Protein 7VP8 (pdb70)

Secondary structure (DSSP, 8-state):
--PPPHHHHHHHHHHHHHHHHHHHHHHHHHHHHHHTT--HHHHHHHHHHHHHIIIIIHHHHHHHHHHHT---------------SSHHHHHHHHHHHHHHHHHHHHHHHHHHHHTT-HHHHHHHHHHHHHHHHHHHHHHHHHHHHHH-SSHHHHHHHHHHHHHHHHT-

Foldseek 3Di:
DLQDDPVLLVLLQVLLQVLCQVLVLLLVLLVCCCVVVVQNLVSVLSNVSSCCSNPVRNVLSVVLCVVSVGDHDHDDDYDHDDDDPHVLSSLVVVLVVLVVQLVSLVVSLVVCVVRVPVVVNVSSVVSNVVSVVSSVLSVVLSVQVVVDDDSVSSSVVSVVVVVVVVVD

Radius of gyration: 17.37 Å; Cα contacts (8 Å, |Δi|>4): 159; chains: 1; bounding box: 36×40×45 Å

Nearest PDB structures (foldseek):
  7vp8-assembly1_A  TM=1.006E+00  e=3.165E-22  Ureaplasma urealyticum
  8w7u-assembly1_A  TM=9.894E-01  e=4.849E-12  Ureaplasma diversum
  8w7t-assembly1_A-23  TM=9.903E-01  e=5.896E-12  Ureaplasma diversum
  8w74-assembly1_A  TM=9.480E-01  e=2.698E-12  Ureaplasma diversum
  8w7v-assembly1_A  TM=9.468E-01  e=3.124E-12  Ureaplasma diversum

B-factor: mean 21.49, std 11.22, range [7.86, 85.7]

Solvent-accessible surface area: 9483 Å² total; per-residue (Å²): 146,117,137,21,35,113,92,0,21,74,22,0,24,65,7,23,19,35,4,24,58,16,0,39,20,0,40,77,11,1,103,21,0,69,104,100,29,87,1,60,61,0,8,116,3,0,60,70,8,1,91,61,2,60,22,73,10,45,72,48,0,16,77,24,2,161,148,24,155,19,72,48,132,83,181,77,96,57,129,45,71,51,165,5,110,61,11,80,60,0,1,86,56,2,14,82,19,1,92,125,9,87,124,93,4,58,73,5,16,130,15,0,94,110,72,41,11,133,90,0,74,78,35,0,130,102,5,65,66,24,5,84,102,9,26,64,10,0,108,38,0,16,52,43,26,108,137,28,139,76,61,146,91,5,15,129,26,0,97,84,40,27,85,108,61,129,115,186

Sequence (168 aa):
SMVKSQKVIDVLNAHYNLNLELGSVYAQYAHIADDQFSMPFLAKFINDLSNDDKLGVHKDLISEEYARKIEIPLHTKFSVDVSFKPTDPKELVKHILETEQKVRKHVANMAKVCLEEGDFETFSFVKWFVDDGIKDFDDVRTIHDFFENGNNNLQVEYAIRKYLKQMKLE

Structure (mmCIF, N/CA/C/O backbone):
data_7VP8
#
_entry.id   7VP8
#
_cell.length_a   178.441
_cell.length_b   178.441
_cell.length_c   178.441
_cell.angle_alpha   90.000
_cell.angle_beta   90.000
_cell.angle_gamma   90.000
#
_symmetry.space_group_name_H-M   'F 4 3 2'
#
loop_
_entity.id
_entity.type
_entity.pdbx_description
1 polymer 'Ferritin-like diiron domain-containing protein'
2 non-polymer 'FE (III) ION'
3 non-polymer 'CHLORIDE ION'
4 water water
#
loop_
_atom_site.group_PDB
_atom_site.id
_atom_site.type_symbol
_atom_site.label_atom_id
_atom_site.label_alt_id
_atom_site.label_comp_id
_atom_site.label_asym_id
_atom_site.label_entity_id
_atom_site.label_seq_id
_atom_site.pdbx_PDB_ins_code
_atom_site.Cartn_x
_atom_site.Cartn_y
_atom_site.Cartn_z
_atom_site.occupancy
_atom_site.B_iso_or_equiv
_atom_site.auth_seq_id
_atom_site.auth_comp_id
_atom_site.auth_asym_id
_atom_site.auth_atom_id
_atom_site.pdbx_PDB_model_num
ATOM 1 N N . SER A 1 2 ? 67.573 62.094 38.626 1.00 51.50 0 SER A N 1
ATOM 2 C CA . SER A 1 2 ? 67.149 60.862 39.309 1.00 50.53 0 SER A CA 1
ATOM 3 C C . SER A 1 2 ? 66.528 61.232 40.650 1.00 53.94 0 SER A C 1
ATOM 4 O O . SER A 1 2 ? 65.627 60.577 41.175 1.00 53.30 0 SER A O 1
ATOM 7 N N . MET A 1 3 ? 67.022 62.334 41.195 1.00 46.29 1 MET A N 1
ATOM 8 C CA . MET A 1 3 ? 66.377 62.987 42.325 1.00 37.74 1 MET A CA 1
ATOM 9 C C . MET A 1 3 ? 65.479 64.141 41.873 1.00 33.40 1 MET A C 1
ATOM 10 O O . MET A 1 3 ? 65.338 65.154 42.582 1.00 31.60 1 MET A O 1
ATOM 15 N N . VAL A 1 4 ? 64.894 64.014 40.682 1.00 28.78 2 VAL A N 1
ATOM 16 C CA . VAL A 1 4 ? 63.966 65.008 40.151 1.00 31.71 2 VAL A CA 1
ATOM 17 C C . VAL A 1 4 ? 62.627 64.834 40.857 1.00 22.90 2 VAL A C 1
ATOM 18 O O . VAL A 1 4 ? 62.018 63.759 40.818 1.00 22.93 2 VAL A O 1
ATOM 22 N N . LYS A 1 5 ? 62.175 65.890 41.513 1.00 23.89 3 LYS A N 1
ATOM 23 C CA . LYS A 1 5 ? 61.014 65.821 42.380 1.00 20.14 3 LYS A CA 1
ATOM 24 C C . LYS A 1 5 ? 59.723 65.807 41.566 1.00 21.37 3 LYS A C 1
ATOM 25 O O . LYS A 1 5 ? 59.640 66.382 40.480 1.00 18.75 3 LYS A O 1
ATOM 31 N N . SER A 1 6 ? 58.707 65.141 42.106 1.00 17.40 4 SER A N 1
ATOM 32 C CA . SER A 1 6 ? 57.435 65.030 41.405 1.00 23.96 4 SER A CA 1
ATOM 33 C C . SER A 1 6 ? 56.671 66.352 41.438 1.00 21.33 4 SER A C 1
ATOM 34 O O . SER A 1 6 ? 56.819 67.156 42.364 1.00 15.54 4 SER A O 1
ATOM 37 N N . GLN A 1 7 ? 55.821 66.560 40.423 1.00 16.93 5 GLN A N 1
ATOM 38 C CA . GLN A 1 7 ? 54.995 67.766 40.396 1.00 16.94 5 GLN A CA 1
ATOM 39 C C . GLN A 1 7 ? 54.070 67.843 41.604 1.00 16.90 5 GLN A C 1
ATOM 40 O O . GLN A 1 7 ? 53.785 68.942 42.096 1.00 14.14 5 GLN A O 1
ATOM 46 N N . LYS A 1 8 ? 53.590 66.700 42.105 1.00 15.96 6 LYS A N 1
ATOM 47 C CA . LYS A 1 8 ? 52.722 66.749 43.279 1.00 19.74 6 LYS A CA 1
ATOM 48 C C . LYS A 1 8 ? 53.449 67.320 44.487 1.00 17.58 6 LYS A C 1
ATOM 49 O O . LYS A 1 8 ? 52.870 68.108 45.248 1.00 16.33 6 LYS A O 1
ATOM 55 N N . VAL A 1 9 ? 54.713 66.939 44.683 1.00 12.32 7 VAL A N 1
ATOM 56 C CA . VAL A 1 9 ? 55.494 67.497 45.783 1.00 12.55 7 VAL A CA 1
ATOM 57 C C . VAL A 1 9 ? 55.798 68.973 45.544 1.00 12.32 7 VAL A C 1
ATOM 58 O O . VAL A 1 9 ? 55.703 69.793 46.464 1.00 12.70 7 VAL A O 1
ATOM 62 N N . ILE A 1 10 ? 56.205 69.328 44.318 1.00 10.97 8 ILE A N 1
ATOM 63 C CA . ILE A 1 10 ? 56.447 70.731 43.975 1.00 13.61 8 ILE A CA 1
ATOM 64 C C . ILE A 1 10 ? 55.223 71.580 44.300 1.00 13.91 8 ILE A C 1
ATOM 65 O O . ILE A 1 10 ? 55.338 72.688 44.845 1.00 12.48 8 ILE A O 1
ATOM 70 N N . ASP A 1 11 ? 54.030 71.062 43.995 1.00 13.50 9 ASP A N 1
ATOM 71 C CA . ASP A 1 11 ? 52.803 71.825 44.216 1.00 14.69 9 ASP A CA 1
ATOM 72 C C . ASP A 1 11 ? 52.524 72.031 45.705 1.00 13.19 9 ASP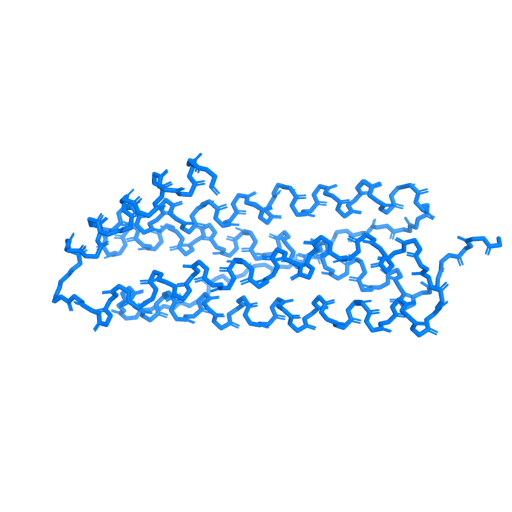 A C 1
ATOM 73 O O . ASP A 1 11 ? 52.145 73.135 46.119 1.00 14.20 9 ASP A O 1
ATOM 78 N N . VAL A 1 12 ? 52.681 70.987 46.532 1.00 12.82 10 VAL A N 1
ATOM 79 C CA . VAL A 1 12 ? 52.336 71.178 47.944 1.00 13.94 10 VAL A CA 1
ATOM 80 C C . VAL A 1 12 ? 53.334 72.105 48.619 1.00 14.02 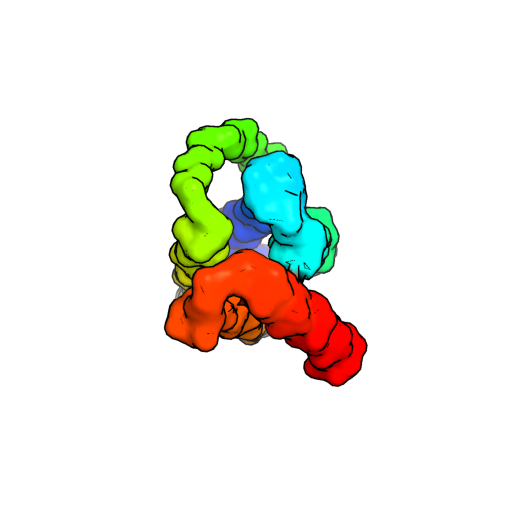10 VAL A C 1
ATOM 81 O O . VAL A 1 12 ? 52.964 72.855 49.530 1.00 12.69 10 VAL A O 1
ATOM 85 N N . LEU A 1 13 ? 54.602 72.087 48.190 1.00 13.46 11 LEU A N 1
ATOM 86 C CA . LEU A 1 13 ? 55.579 73.006 48.777 1.00 11.15 11 LEU A CA 1
ATOM 87 C C . LEU A 1 13 ? 55.292 74.439 48.354 1.00 11.13 11 LEU A C 1
ATOM 88 O O . LEU A 1 13 ? 55.348 75.362 49.175 1.00 11.08 11 LEU A O 1
ATOM 93 N N . ASN A 1 14 ? 54.967 74.638 47.078 1.00 10.05 12 ASN A N 1
ATOM 94 C CA . ASN A 1 14 ? 54.611 75.967 46.600 1.00 10.13 12 ASN A CA 1
ATOM 95 C C . ASN A 1 14 ? 53.380 76.496 47.321 1.00 10.65 12 ASN A C 1
ATOM 96 O O . ASN A 1 14 ? 53.341 77.659 47.739 1.00 10.23 12 ASN A O 1
ATOM 101 N N . ALA A 1 15 ? 52.352 75.653 47.452 1.00 11.42 13 ALA A N 1
ATOM 102 C CA . ALA A 1 15 ? 51.149 76.055 48.171 1.00 16.90 13 ALA A CA 1
ATOM 103 C C . ALA A 1 15 ? 51.472 76.428 49.611 1.00 13.56 13 ALA A C 1
ATOM 104 O O . ALA A 1 15 ? 50.970 77.434 50.130 1.00 13.60 13 ALA A O 1
ATOM 106 N N . HIS A 1 16 ? 52.330 75.647 50.271 1.00 13.47 14 HIS A N 1
ATOM 107 C CA . HIS A 1 16 ? 52.563 75.942 51.676 1.00 13.42 14 HIS A CA 1
ATOM 108 C C . HIS A 1 16 ? 53.450 77.166 51.875 1.00 13.58 14 HIS A C 1
ATOM 109 O O . HIS A 1 16 ? 53.295 77.874 52.879 1.00 12.23 14 HIS A O 1
ATOM 116 N N . TYR A 1 17 ? 54.375 77.430 50.949 1.00 11.28 15 TYR A N 1
ATOM 117 C CA . TYR A 1 17 ? 55.125 78.686 50.984 1.00 14.40 15 TYR A CA 1
ATOM 118 C C . TYR A 1 17 ? 54.180 79.876 50.912 1.00 12.93 15 TYR A C 1
ATOM 119 O O . TYR A 1 17 ? 54.241 80.797 51.736 1.00 10.70 15 TYR A O 1
ATOM 128 N N . ASN A 1 18 ? 53.292 79.866 49.921 1.00 11.43 16 ASN A N 1
ATOM 129 C CA . ASN A 1 18 ? 52.356 80.964 49.748 1.00 10.33 16 ASN A CA 1
ATOM 130 C C . ASN A 1 18 ? 51.371 81.053 50.909 1.00 14.74 16 ASN A C 1
ATOM 131 O O . ASN A 1 18 ? 50.990 82.160 51.306 1.00 12.77 16 ASN A O 1
ATOM 136 N N . LEU A 1 19 ? 50.977 79.914 51.489 1.00 11.89 17 LEU A N 1
ATOM 137 C CA . LEU A 1 19 ? 50.041 79.958 52.610 1.00 12.52 17 LEU A CA 1
ATOM 138 C C . LEU A 1 19 ? 50.648 80.698 53.794 1.00 12.77 17 LEU A C 1
ATOM 139 O O . LEU A 1 19 ? 49.954 81.437 54.502 1.00 13.78 17 LEU A O 1
ATOM 144 N N . ASN A 1 20 ? 51.946 80.515 54.027 1.00 12.17 18 ASN A N 1
ATOM 145 C CA . ASN A 1 20 ? 52.575 81.174 55.168 1.00 13.06 18 ASN A CA 1
ATOM 146 C C . ASN A 1 20 ? 52.692 82.677 54.951 1.00 12.77 18 ASN A C 1
ATOM 147 O O . ASN A 1 20 ? 52.482 83.460 55.886 1.00 14.14 18 ASN A O 1
ATOM 152 N N . LEU A 1 21 ? 53.013 83.104 53.727 1.00 11.68 19 LEU A N 1
ATOM 153 C CA . LEU A 1 21 ? 52.982 84.533 53.424 1.00 12.57 19 LEU A CA 1
ATOM 154 C C . LEU A 1 21 ? 51.574 85.097 53.581 1.00 12.89 19 LEU A C 1
ATOM 155 O O . LEU A 1 21 ? 51.383 86.165 54.174 1.00 12.84 19 LEU A O 1
ATOM 160 N N . GLU A 1 22 ? 50.577 84.384 53.065 1.00 11.26 20 GLU A N 1
ATOM 161 C CA . GLU A 1 22 ? 49.196 84.835 53.180 1.00 13.23 20 GLU A CA 1
ATOM 162 C C . GLU A 1 22 ? 48.757 84.918 54.636 1.00 14.99 20 GLU A C 1
ATOM 163 O O . GLU A 1 22 ? 48.271 85.960 55.088 1.00 12.28 20 GLU A O 1
ATOM 169 N N . LEU A 1 23 ? 48.904 83.815 55.382 1.00 14.57 21 LEU A N 1
ATOM 170 C CA . LEU A 1 23 ? 48.466 83.793 56.777 1.00 12.82 21 LEU A CA 1
ATOM 171 C C . LEU A 1 23 ? 49.289 84.732 57.647 1.00 11.99 21 LEU A C 1
ATOM 172 O O . LEU A 1 23 ? 48.754 85.313 58.595 1.00 12.17 21 LEU A O 1
ATOM 177 N N . GLY A 1 24 ? 50.583 84.882 57.365 1.00 11.93 22 GLY A N 1
ATOM 178 C CA . GLY A 1 24 ? 51.368 85.837 58.129 1.00 13.03 22 GLY A CA 1
ATOM 179 C C . GLY A 1 24 ? 50.811 87.244 58.022 1.00 13.62 22 GLY A C 1
ATOM 180 O O . GLY A 1 24 ? 50.748 87.976 59.013 1.00 10.24 22 GLY A O 1
ATOM 181 N N . SER A 1 25 ? 50.398 87.635 56.810 1.00 11.56 23 SER A N 1
ATOM 182 C CA . SER A 1 25 ? 49.798 88.946 56.574 1.00 11.29 23 SER A CA 1
ATOM 183 C C . SER A 1 25 ? 48.428 89.052 57.224 1.00 12.10 23 SER A C 1
ATOM 184 O O . SER A 1 25 ? 48.081 90.099 57.790 1.00 14.77 23 SER A O 1
ATOM 187 N N . VAL A 1 26 ? 47.628 87.984 57.135 1.00 10.11 24 VAL A N 1
ATOM 188 C CA . VAL A 1 26 ? 46.314 87.970 57.780 1.00 10.67 24 VAL A CA 1
ATOM 189 C C . VAL A 1 26 ? 46.464 88.113 59.290 1.00 12.97 24 VAL A C 1
ATOM 190 O O . VAL A 1 26 ? 45.777 88.923 59.932 1.00 12.19 24 VAL A O 1
ATOM 194 N N . TYR A 1 27 ? 47.364 87.324 59.884 1.00 10.98 25 TYR A N 1
ATOM 195 C CA . TYR A 1 27 ? 47.540 87.370 61.334 1.00 13.00 25 TYR A CA 1
ATOM 196 C C . TYR A 1 27 ? 48.065 88.725 61.801 1.00 11.07 25 TYR A C 1
ATOM 197 O O . TYR A 1 27 ? 47.780 89.138 62.928 1.00 10.81 25 TYR A O 1
ATOM 206 N N . ALA A 1 28 ? 48.830 89.434 60.965 1.00 10.68 26 ALA A N 1
ATOM 207 C CA . ALA A 1 28 ? 49.261 90.768 61.369 1.00 14.05 26 ALA A CA 1
ATOM 208 C C . ALA A 1 28 ? 48.058 91.696 61.542 1.00 13.44 26 ALA A C 1
ATOM 209 O O . ALA A 1 28 ? 48.029 92.529 62.459 1.00 10.64 26 ALA A O 1
ATOM 211 N N . GLN A 1 29 ? 47.048 91.564 60.677 1.00 9.89 27 GLN A N 1
ATOM 212 C CA . GLN A 1 29 ? 45.833 92.357 60.848 1.00 9.51 27 GLN A CA 1
ATOM 213 C C . GLN A 1 29 ? 45.056 91.905 62.081 1.00 12.87 27 GLN A C 1
ATOM 214 O O . GLN A 1 29 ? 44.484 92.737 62.793 1.00 12.65 27 GLN A O 1
ATOM 220 N N . TYR A 1 30 ? 45.033 90.596 62.367 1.00 9.95 28 TYR A N 1
ATOM 221 C CA . TYR A 1 30 ? 44.376 90.134 63.590 1.00 11.90 28 TYR A CA 1
ATOM 222 C C . TYR A 1 30 ? 45.047 90.719 64.823 1.00 12.20 28 TYR A C 1
ATOM 223 O O . TYR A 1 30 ? 44.370 91.103 65.782 1.00 11.90 28 TYR A O 1
ATOM 232 N N . ALA A 1 31 ? 46.385 90.762 64.831 1.00 9.22 29 ALA A N 1
ATOM 233 C CA . ALA A 1 31 ? 47.087 91.372 65.958 1.00 13.36 29 ALA A CA 1
ATOM 234 C C . ALA A 1 31 ? 46.715 92.840 66.093 1.00 15.21 29 ALA A C 1
ATOM 235 O O . ALA A 1 31 ? 46.531 93.346 67.205 1.00 12.25 29 ALA A O 1
ATOM 237 N N . HIS A 1 32 ? 46.592 93.539 64.968 1.00 14.51 30 HIS A N 1
ATOM 238 C CA . HIS A 1 32 ? 46.150 94.925 65.017 1.00 13.38 30 HIS A CA 1
ATOM 239 C C . HIS A 1 32 ? 44.767 95.035 65.652 1.00 12.17 30 HIS A C 1
ATOM 240 O O . HIS A 1 32 ? 44.543 95.868 66.537 1.00 15.10 30 HIS A O 1
ATOM 247 N N . ILE A 1 33 ? 43.832 94.187 65.220 1.00 11.04 31 ILE A N 1
ATOM 248 C CA . ILE A 1 33 ? 42.476 94.189 65.773 1.00 13.49 31 ILE A CA 1
ATOM 249 C C . ILE A 1 33 ? 42.512 93.981 67.286 1.00 14.59 31 ILE A C 1
ATOM 250 O O . ILE A 1 33 ? 41.804 94.661 68.041 1.00 14.85 31 ILE A O 1
ATOM 255 N N . ALA A 1 34 ? 43.319 93.017 67.745 1.00 12.30 32 ALA A N 1
ATOM 256 C CA . ALA A 1 34 ? 43.403 92.720 69.173 1.00 14.67 32 ALA A CA 1
ATOM 257 C C . ALA A 1 34 ? 43.736 93.964 69.993 1.00 14.45 32 ALA A C 1
ATOM 258 O O . ALA A 1 34 ? 43.165 94.187 71.064 1.00 15.07 32 ALA A O 1
ATOM 260 N N . ASP A 1 35 ? 44.668 94.779 69.505 1.00 11.30 33 ASP A N 1
ATOM 261 C CA . ASP A 1 35 ? 45.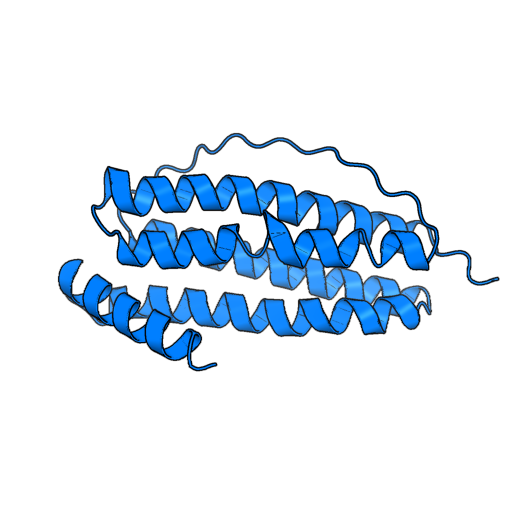069 95.990 70.214 1.00 16.62 33 ASP A CA 1
ATOM 262 C C . ASP A 1 35 ? 44.115 97.145 69.911 1.00 19.00 33 ASP A C 1
ATOM 263 O O . ASP A 1 35 ? 43.639 97.832 70.822 1.00 17.23 33 ASP A O 1
ATOM 268 N N . ASP A 1 36 ? 43.810 97.353 68.631 1.00 14.05 34 ASP A N 1
ATOM 269 C CA . ASP A 1 36 ? 42.995 98.487 68.208 1.00 12.36 34 ASP A CA 1
ATOM 270 C C . ASP A 1 36 ? 41.559 98.364 68.706 1.00 21.52 34 ASP A C 1
ATOM 271 O O . ASP A 1 36 ? 40.983 99.329 69.226 1.00 17.12 34 ASP A O 1
ATOM 276 N N . GLN A 1 37 ? 40.951 97.192 68.544 1.00 14.25 35 GLN A N 1
ATOM 277 C CA . GLN A 1 37 ? 39.540 97.088 68.901 1.00 12.37 35 GLN A CA 1
ATOM 278 C C . GLN A 1 37 ? 39.323 96.658 70.346 1.00 16.79 35 GLN A C 1
ATOM 279 O O . GLN A 1 37 ? 38.411 97.158 71.018 1.00 16.57 35 GLN A O 1
ATOM 285 N N . PHE A 1 38 ? 40.139 95.742 70.850 1.00 13.78 36 PHE A N 1
ATOM 286 C CA . PHE A 1 38 ? 39.889 95.165 72.160 1.00 17.24 36 PHE A CA 1
ATOM 287 C C . PHE A 1 38 ? 40.818 95.692 73.240 1.00 15.68 36 PHE A C 1
ATOM 288 O O . PHE A 1 38 ? 40.618 95.364 74.417 1.00 18.31 36 PHE A O 1
ATOM 296 N N . SER A 1 39 ? 41.802 96.510 72.878 1.00 13.39 37 SER A N 1
ATOM 297 C CA . SER A 1 39 ? 42.775 97.044 73.829 1.00 17.90 37 SER A CA 1
ATOM 298 C C . SER A 1 39 ? 43.423 95.924 74.629 1.00 17.63 37 SER A C 1
ATOM 299 O O . SER A 1 39 ? 43.530 95.980 75.858 1.00 18.16 37 SER A O 1
ATOM 302 N N . MET A 1 40 ? 43.856 94.883 73.917 1.00 13.85 38 MET A N 1
ATOM 303 C CA . MET A 1 40 ? 44.550 93.750 74.520 1.00 11.93 38 MET A CA 1
ATOM 304 C C . MET A 1 40 ? 45.929 93.624 73.879 1.00 15.06 38 MET A C 1
ATOM 305 O O . MET A 1 40 ? 46.142 92.787 72.987 1.00 13.89 38 MET A O 1
ATOM 310 N N . PRO A 1 41 ? 46.893 94.439 74.321 1.00 15.85 39 PRO A N 1
ATOM 311 C CA . PRO A 1 41 ? 48.215 94.439 73.672 1.00 16.18 39 PRO A CA 1
ATOM 312 C C . PRO A 1 41 ? 49.013 93.169 73.893 1.00 15.68 39 PRO A C 1
ATOM 313 O O . PRO A 1 41 ? 49.867 92.846 73.058 1.00 10.96 39 PRO A O 1
ATOM 317 N N . PHE A 1 42 ? 48.786 92.431 74.981 1.00 16.06 40 PHE A N 1
ATOM 318 C CA . PHE A 1 42 ? 49.523 91.182 75.127 1.00 13.46 40 PHE A CA 1
ATOM 319 C C . PHE A 1 42 ? 48.935 90.085 74.255 1.00 14.03 40 PHE A C 1
ATOM 320 O O . PHE A 1 42 ? 49.687 89.276 73.697 1.00 14.96 40 PHE A O 1
ATOM 328 N N . LEU A 1 43 ? 47.613 90.059 74.080 1.00 13.14 41 LEU A N 1
ATOM 329 C CA . LEU A 1 43 ? 47.052 89.199 73.046 1.00 12.73 41 LEU A CA 1
ATOM 330 C C . LEU A 1 43 ? 47.614 89.567 71.674 1.00 12.57 41 LEU A C 1
ATOM 331 O O . LEU A 1 43 ? 47.939 88.686 70.869 1.00 11.46 41 LEU A O 1
ATOM 336 N N . ALA A 1 44 ? 47.743 90.871 71.397 1.00 13.55 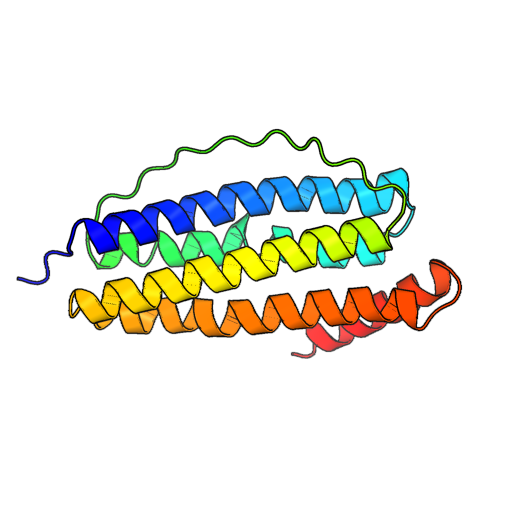42 ALA A N 1
ATOM 337 C CA . ALA A 1 44 ? 48.317 91.316 70.127 1.00 15.86 42 ALA A CA 1
ATOM 338 C C . ALA A 1 44 ? 49.755 90.837 69.965 1.00 13.09 42 ALA A C 1
ATOM 339 O O . ALA A 1 44 ? 50.149 90.400 68.876 1.00 13.94 42 ALA A O 1
ATOM 341 N N . LYS A 1 45 ? 50.549 90.889 71.041 1.00 15.01 43 LYS A N 1
ATOM 342 C CA . LYS A 1 45 ? 51.920 90.380 70.981 1.00 10.68 43 LYS A CA 1
ATOM 343 C C . LYS A 1 45 ? 51.951 88.900 70.640 1.00 12.31 43 LYS A C 1
ATOM 344 O O . LYS A 1 45 ? 52.790 88.455 69.847 1.00 12.90 43 LYS A O 1
ATOM 350 N N . PHE A 1 46 ? 51.068 88.113 71.256 1.00 13.33 44 PHE A N 1
ATOM 351 C CA . PHE A 1 46 ? 51.027 86.685 70.960 1.00 15.56 44 PHE A CA 1
ATOM 352 C C . PHE A 1 46 ? 50.693 86.439 69.489 1.00 12.71 44 PHE A C 1
ATOM 353 O O . PHE A 1 46 ? 51.325 85.610 68.817 1.00 13.03 44 PHE A O 1
ATOM 361 N N . ILE A 1 47 ? 49.675 87.135 68.981 1.00 13.76 45 ILE A N 1
ATOM 362 C CA . ILE A 1 47 ? 49.291 86.970 67.582 1.00 11.99 45 ILE A CA 1
ATOM 363 C C . ILE A 1 47 ? 50.387 87.485 66.660 1.00 12.60 45 ILE A C 1
ATOM 364 O O . ILE A 1 47 ? 50.653 86.900 65.602 1.00 16.76 45 ILE A O 1
ATOM 369 N N . ASN A 1 48 ? 51.046 88.582 67.041 1.00 13.40 46 ASN A N 1
ATOM 370 C CA . ASN A 1 48 ? 52.113 89.099 66.191 1.00 15.65 46 ASN A CA 1
ATOM 371 C C . ASN A 1 48 ? 53.292 88.146 66.140 1.00 15.21 46 ASN A C 1
ATOM 372 O O . ASN A 1 48 ? 53.991 88.081 65.122 1.00 15.45 46 ASN A O 1
ATOM 377 N N . ASP A 1 49 ? 53.546 87.418 67.229 1.00 15.88 47 ASP A N 1
ATOM 378 C CA . ASP A 1 49 ? 54.601 86.411 67.198 1.00 13.84 47 ASP A CA 1
ATOM 379 C C . ASP A 1 49 ? 54.248 85.283 66.234 1.00 16.03 47 ASP A C 1
ATOM 380 O O . ASP A 1 49 ? 55.121 84.770 65.523 1.00 14.03 47 ASP A O 1
ATOM 385 N N . LEU A 1 50 ? 52.978 84.867 66.217 1.00 14.10 48 LEU A N 1
ATOM 386 C CA . LEU A 1 50 ? 52.525 83.870 65.250 1.00 15.27 48 LEU A CA 1
ATOM 387 C C . LEU A 1 50 ? 52.680 84.391 63.822 1.00 15.43 48 LEU A C 1
ATOM 388 O O . LEU A 1 50 ? 53.159 83.679 62.930 1.00 13.74 48 LEU A O 1
ATOM 393 N N . SER A 1 51 ? 52.261 85.637 63.589 1.00 13.99 49 SER A N 1
ATOM 394 C CA . SER A 1 51 ? 52.442 86.260 62.279 1.00 16.44 49 SER A CA 1
ATOM 395 C C . SER A 1 51 ? 53.907 86.266 61.866 1.00 15.10 49 SER A C 1
ATOM 396 O O . SER A 1 51 ? 54.253 85.868 60.745 1.00 14.20 49 SER A O 1
ATOM 399 N N . ASN A 1 52 ? 54.785 86.723 62.765 1.00 12.65 50 ASN A N 1
ATOM 400 C CA . ASN A 1 52 ? 56.206 86.828 62.442 1.00 15.67 50 ASN A CA 1
ATOM 401 C C . ASN A 1 52 ? 56.789 85.474 62.070 1.00 17.55 50 ASN A C 1
ATOM 402 O O . ASN A 1 52 ? 57.647 85.375 61.188 1.00 15.30 50 ASN A O 1
ATOM 407 N N A ASP A 1 53 ? 56.329 84.407 62.721 0.64 20.90 51 ASP A N 1
ATOM 408 N N B ASP A 1 53 ? 56.334 84.426 62.754 0.36 17.33 51 ASP A N 1
ATOM 409 C CA A ASP A 1 53 ? 56.872 83.092 62.400 0.64 20.23 51 ASP A CA 1
ATOM 410 C CA B ASP A 1 53 ? 56.779 83.071 62.464 0.36 20.22 51 ASP A CA 1
ATOM 411 C C A ASP A 1 53 ? 56.452 82.640 61.003 0.64 18.61 51 ASP A C 1
ATOM 412 C C B ASP A 1 53 ? 56.450 82.678 61.027 0.36 18.18 51 ASP A C 1
ATOM 413 O O A ASP A 1 53 ? 57.262 82.070 60.263 0.64 20.53 51 ASP A O 1
ATOM 414 O O B ASP A 1 53 ? 57.313 82.191 60.288 0.36 20.61 51 ASP A O 1
ATOM 423 N N . LYS A 1 54 ? 55.199 82.890 60.616 1.00 15.31 52 LYS A N 1
ATOM 424 C CA . LYS A 1 54 ? 54.775 82.510 59.268 1.00 18.75 52 LYS A CA 1
ATOM 425 C C . LYS A 1 54 ? 55.464 83.356 58.205 1.00 18.91 52 LYS A C 1
ATOM 426 O O . LYS A 1 54 ? 55.887 82.828 57.169 1.00 19.92 52 LYS A O 1
ATOM 432 N N . LEU A 1 55 ? 55.585 84.670 58.442 1.00 16.18 53 LEU A N 1
ATOM 433 C CA . LEU A 1 55 ? 56.225 85.577 57.490 1.00 16.30 53 LEU A CA 1
ATOM 434 C C . LEU A 1 55 ? 57.735 85.423 57.459 1.00 17.73 53 LEU A C 1
ATOM 435 O O . LEU A 1 55 ? 58.375 85.917 56.521 1.00 20.96 53 LEU A O 1
ATOM 440 N N . GLY A 1 56 ? 58.321 84.815 58.489 1.00 17.64 54 GLY A N 1
ATOM 441 C CA . GLY A 1 56 ? 59.759 84.692 58.579 1.00 18.87 54 GLY A CA 1
ATOM 442 C C . GLY A 1 56 ? 60.211 83.255 58.425 1.00 17.50 54 GLY A C 1
ATOM 443 O O . GLY A 1 56 ? 60.301 82.750 57.305 1.00 16.71 54 GLY A O 1
ATOM 444 N N . VAL A 1 57 ? 60.432 82.587 59.562 1.00 19.66 55 VAL A N 1
ATOM 445 C CA . VAL A 1 57 ? 61.022 81.243 59.596 1.00 17.83 55 VAL A CA 1
ATOM 446 C C . VAL A 1 57 ? 60.279 80.276 58.688 1.00 19.08 55 VAL A C 1
ATOM 447 O O . VAL A 1 57 ? 60.898 79.517 57.933 1.00 21.77 55 VAL A O 1
ATOM 451 N N . HIS A 1 58 ? 58.946 80.239 58.782 1.00 15.40 56 HIS A N 1
ATOM 452 C CA . HIS A 1 58 ? 58.192 79.234 58.034 1.00 20.60 56 HIS A CA 1
ATOM 453 C C . HIS A 1 58 ? 58.458 79.346 56.539 1.00 22.48 56 HIS A C 1
ATOM 454 O O . HIS A 1 58 ? 58.829 78.359 55.889 1.00 19.83 56 HIS A O 1
ATOM 461 N N . LYS A 1 59 ? 58.265 80.545 55.972 1.00 18.58 57 LYS A N 1
ATOM 462 C CA . LYS A 1 59 ? 58.470 80.702 54.536 1.00 16.48 57 LYS A CA 1
ATOM 463 C C . LYS A 1 59 ? 59.948 80.609 54.178 1.00 15.51 57 LYS A C 1
ATOM 464 O O . LYS A 1 59 ? 60.294 80.061 53.130 1.00 14.56 57 LYS A O 1
ATOM 470 N N . ASP A 1 60 ? 60.832 81.128 55.038 1.00 14.52 58 ASP A N 1
ATOM 471 C CA . ASP A 1 60 ? 62.266 81.065 54.762 1.00 16.75 58 ASP A CA 1
ATOM 472 C C . ASP A 1 60 ? 62.746 79.621 54.666 1.00 20.63 58 ASP A C 1
ATOM 473 O O . ASP A 1 60 ? 63.564 79.284 53.798 1.00 14.89 58 ASP A O 1
ATOM 478 N N . LEU A 1 61 ? 62.276 78.760 55.569 1.00 14.01 59 LEU A N 1
ATOM 479 C CA . LEU A 1 61 ? 62.683 77.358 55.529 1.00 15.39 59 LEU A CA 1
ATOM 480 C C . LEU A 1 61 ? 62.252 76.699 54.226 1.00 17.11 59 LEU A C 1
ATOM 481 O O . LEU A 1 61 ? 63.006 75.915 53.633 1.00 11.55 59 LEU A O 1
ATOM 486 N N . ILE A 1 62 ? 61.037 76.996 53.766 1.00 9.36 60 ILE A N 1
ATOM 487 C CA . ILE A 1 62 ? 60.522 76.334 52.572 1.00 10.81 60 ILE A CA 1
ATOM 488 C C . ILE A 1 62 ? 61.301 76.766 51.328 1.00 13.47 60 ILE A C 1
ATOM 489 O O . ILE A 1 62 ? 61.687 75.928 50.505 1.00 14.01 60 ILE A O 1
ATOM 494 N N . SER A 1 63 ? 61.536 78.077 51.160 1.00 10.31 61 SER A N 1
ATOM 495 C CA . SER A 1 63 ? 62.230 78.514 49.947 1.00 13.65 61 SER A CA 1
ATOM 496 C C . SER A 1 63 ? 63.677 78.032 49.941 1.00 14.00 61 SER A C 1
ATOM 497 O O . SER A 1 63 ? 64.200 77.648 48.889 1.00 13.92 61 SER A O 1
ATOM 500 N N A GLU A 1 64 ? 64.324 78.063 51.113 0.60 16.28 62 GLU A N 1
ATOM 501 N N B GLU A 1 64 ? 64.355 78.020 51.092 0.40 16.26 62 GLU A N 1
ATOM 502 C CA A GLU A 1 64 ? 65.656 77.490 51.295 0.60 15.88 62 GLU A CA 1
ATOM 503 C CA B GLU A 1 64 ? 65.712 77.475 51.072 0.40 15.80 62 GLU A CA 1
ATOM 504 C C A GLU A 1 64 ? 65.706 76.033 50.838 0.60 16.25 62 GLU A C 1
ATOM 505 C C B GLU A 1 64 ? 65.703 75.984 50.748 0.40 16.73 62 GLU A C 1
ATOM 506 O O A GLU A 1 64 ? 66.603 75.629 50.090 0.60 14.04 62 GLU A O 1
ATOM 507 O O B GLU A 1 64 ? 66.557 75.507 49.992 0.40 14.51 62 GLU A O 1
ATOM 518 N N . TYR A 1 65 ? 64.737 75.231 51.286 1.00 13.57 63 TYR A N 1
ATOM 519 C CA . TYR A 1 65 ? 64.689 73.813 50.941 1.00 14.95 63 TYR A CA 1
ATOM 520 C C . TYR A 1 65 ? 64.375 73.617 49.460 1.00 12.22 63 TYR A C 1
ATOM 521 O O . TYR A 1 65 ? 65.000 72.783 48.795 1.00 12.14 63 TYR A O 1
ATOM 530 N N . ALA A 1 66 ? 63.433 74.400 48.922 1.00 11.52 64 ALA A N 1
ATOM 531 C CA . ALA A 1 66 ? 63.133 74.347 47.492 1.00 12.85 64 ALA A CA 1
ATOM 532 C C . ALA A 1 66 ? 64.386 74.557 46.649 1.00 12.91 64 ALA A C 1
ATOM 533 O O . ALA A 1 66 ? 64.582 73.872 45.635 1.00 11.87 64 ALA A O 1
ATOM 535 N N . ARG A 1 67 ? 65.258 75.485 47.059 1.00 12.70 65 ARG A N 1
ATOM 536 C CA . ARG A 1 67 ? 66.491 75.725 46.307 1.00 12.23 65 ARG A CA 1
ATOM 537 C C . ARG A 1 67 ? 67.426 74.524 46.377 1.00 14.86 65 ARG A C 1
ATOM 538 O O . ARG A 1 67 ? 68.091 74.187 45.387 1.00 12.83 65 ARG A O 1
ATOM 546 N N . LYS A 1 68 ? 67.498 73.869 47.535 1.00 13.98 66 LYS A N 1
ATOM 547 C CA . LYS A 1 68 ? 68.388 72.717 47.664 1.00 11.58 66 LYS A CA 1
ATOM 548 C C . LYS A 1 68 ? 67.972 71.591 46.734 1.00 10.74 66 LYS A C 1
ATOM 549 O O . LYS A 1 68 ? 68.824 70.956 46.099 1.00 15.05 66 LYS A O 1
ATOM 555 N N . ILE A 1 69 ? 66.668 71.296 46.670 1.00 11.38 67 ILE A N 1
ATOM 556 C CA . ILE A 1 69 ? 66.184 70.213 45.817 1.00 10.73 67 ILE A CA 1
ATOM 557 C C . ILE A 1 69 ? 65.906 70.689 44.406 1.00 16.87 67 ILE A C 1
ATOM 558 O O . ILE A 1 69 ? 65.483 69.886 43.560 1.00 13.88 67 ILE A O 1
ATOM 563 N N . GLU A 1 70 ? 66.125 71.977 44.128 1.00 13.69 68 GLU A N 1
ATOM 564 C CA . GLU A 1 70 ? 66.158 72.500 42.765 1.00 13.72 68 GLU A CA 1
ATOM 565 C C . GLU A 1 70 ? 64.788 72.409 42.091 1.00 17.19 68 GLU A C 1
ATOM 566 O O . GLU A 1 70 ? 64.670 71.999 40.935 1.00 16.56 68 GLU A O 1
ATOM 572 N N . ILE A 1 71 ? 63.754 72.823 42.814 1.00 12.68 69 ILE A N 1
ATOM 573 C CA . ILE A 1 71 ? 62.408 72.844 42.249 1.00 16.70 69 ILE A CA 1
ATOM 574 C C . ILE A 1 71 ? 62.016 74.289 41.965 1.00 14.43 69 ILE A C 1
ATOM 575 O O . ILE A 1 71 ? 62.599 75.216 42.546 1.00 12.56 69 ILE A O 1
ATOM 580 N N . PRO A 1 72 ? 61.042 74.524 41.090 1.00 15.90 70 PRO A N 1
ATOM 581 C CA . PRO A 1 72 ? 60.547 75.888 40.895 1.00 16.56 70 PRO A CA 1
ATOM 582 C C . PRO A 1 72 ? 59.722 76.326 42.091 1.00 20.78 70 PRO A C 1
ATOM 583 O O . PRO A 1 72 ? 58.957 75.543 42.662 1.00 17.88 70 PRO A O 1
ATOM 587 N N . LEU A 1 73 ? 59.890 77.589 42.471 1.00 14.83 71 LEU A N 1
ATOM 588 C CA . LEU A 1 73 ? 59.072 78.209 43.505 1.00 14.28 71 LEU A CA 1
ATOM 589 C C . LEU A 1 73 ? 58.553 79.532 42.961 1.00 17.37 71 LEU A C 1
ATOM 590 O O . LEU A 1 73 ? 59.325 80.321 42.408 1.00 15.32 71 LEU A O 1
ATOM 595 N N . HIS A 1 74 ? 57.254 79.773 43.108 1.00 13.62 72 HIS A N 1
ATOM 596 C CA . HIS A 1 74 ? 56.657 81.001 42.605 1.00 15.98 72 HIS A CA 1
ATOM 597 C C . HIS A 1 74 ? 55.721 81.580 43.650 1.00 13.14 72 HIS A C 1
ATOM 598 O O . HIS A 1 74 ? 55.022 80.843 44.346 1.00 17.64 72 HIS A O 1
ATOM 605 N N . THR A 1 75 ? 55.727 82.902 43.765 1.00 12.31 73 THR A N 1
ATOM 606 C CA . THR A 1 75 ? 54.925 83.610 44.755 1.00 12.22 73 THR A CA 1
ATOM 607 C C . THR A 1 75 ? 53.675 84.163 44.088 1.00 12.97 73 THR A C 1
ATOM 608 O O . THR A 1 75 ? 53.770 84.998 43.175 1.00 12.74 73 THR A O 1
ATOM 612 N N . LYS A 1 76 ? 52.511 83.722 44.561 1.00 12.64 74 LYS A N 1
ATOM 613 C CA . LYS A 1 76 ? 51.249 84.310 44.120 1.00 13.67 74 LYS A CA 1
ATOM 614 C C . LYS A 1 76 ? 50.206 84.042 45.189 1.00 16.30 74 LYS A C 1
ATOM 615 O O . LYS A 1 76 ? 49.912 82.882 45.492 1.00 12.39 74 LYS A O 1
ATOM 621 N N . PHE A 1 77 ? 49.675 85.106 45.782 1.00 12.45 75 PHE A N 1
ATOM 622 C CA . PHE A 1 77 ? 48.619 84.985 46.775 1.00 11.17 75 PHE A CA 1
ATOM 623 C C . PHE A 1 77 ? 47.955 86.346 46.899 1.00 14.22 75 PHE A C 1
ATOM 624 O O . PHE A 1 77 ? 48.485 87.365 46.446 1.00 14.22 75 PHE A O 1
ATOM 632 N N . SER A 1 78 ? 46.791 86.357 47.535 1.00 10.89 76 SER A N 1
ATOM 633 C CA . SER A 1 78 ? 46.097 87.604 47.799 1.00 14.45 76 SER A CA 1
ATOM 634 C C . SER A 1 78 ? 45.511 87.560 49.201 1.00 19.43 76 SER A C 1
ATOM 635 O O . SER A 1 78 ? 45.144 86.493 49.706 1.00 17.49 76 SER A O 1
ATOM 638 N N . VAL A 1 79 ? 45.436 88.741 49.816 1.00 11.16 77 VAL A N 1
ATOM 639 C CA . VAL A 1 79 ? 44.961 88.935 51.180 1.00 13.13 77 VAL A CA 1
ATOM 640 C C . VAL A 1 79 ? 43.895 90.022 51.147 1.00 17.12 77 VAL A C 1
ATOM 641 O O . VAL A 1 79 ? 44.090 91.062 50.510 1.00 11.84 77 VAL A O 1
ATOM 645 N N . ASP A 1 80 ? 42.774 89.777 51.826 1.00 14.45 78 ASP A N 1
ATOM 646 C CA . ASP A 1 80 ? 41.703 90.767 51.993 1.00 15.30 78 ASP A CA 1
ATOM 647 C C . ASP A 1 80 ? 41.011 90.411 53.312 1.00 18.70 78 ASP A C 1
ATOM 648 O O . ASP A 1 80 ? 40.092 89.591 53.340 1.00 16.29 78 ASP A O 1
ATOM 653 N N . VAL A 1 81 ? 41.488 91.004 54.403 1.00 15.03 79 VAL A N 1
ATOM 654 C CA . VAL A 1 81 ? 41.059 90.563 55.728 1.00 13.13 79 VAL A CA 1
ATOM 655 C C . VAL A 1 81 ? 39.707 91.199 56.028 1.00 15.83 79 VAL A C 1
ATOM 656 O O . VAL A 1 81 ? 39.609 92.405 56.266 1.00 17.32 79 VAL A O 1
ATOM 660 N N . SER A 1 82 ? 38.665 90.372 56.017 1.00 15.60 80 SER A N 1
ATOM 661 C CA . SER A 1 82 ? 37.283 90.796 56.178 1.00 24.27 80 SER A CA 1
ATOM 662 C C . SER A 1 82 ? 36.683 90.380 57.515 1.00 27.29 80 SER A C 1
ATOM 663 O O . SER A 1 82 ? 35.593 90.851 57.859 1.00 20.33 80 SER A O 1
ATOM 666 N N . PHE A 1 83 ? 37.354 89.504 58.258 1.00 20.15 81 PHE A N 1
ATOM 667 C CA . PHE A 1 83 ? 36.819 88.995 59.516 1.00 25.11 81 PHE A CA 1
ATOM 668 C C . PHE A 1 83 ? 36.604 90.134 60.507 1.00 23.88 81 PHE A C 1
ATOM 669 O O . PHE A 1 83 ? 37.481 90.979 60.704 1.00 20.62 81 PHE A O 1
ATOM 677 N N . LYS A 1 84 ? 35.416 90.179 61.107 1.00 19.29 82 LYS A N 1
ATOM 678 C CA . LYS A 1 84 ? 35.076 91.194 62.104 1.00 19.76 82 LYS A CA 1
ATOM 679 C C . LYS A 1 84 ? 34.624 90.487 63.378 1.00 24.61 82 LYS A C 1
ATOM 680 O O . LYS A 1 84 ? 33.424 90.256 63.580 1.00 19.06 82 LYS A O 1
ATOM 686 N N . PRO A 1 85 ? 35.561 90.118 64.256 1.00 18.06 83 PRO A N 1
ATOM 687 C CA . PRO A 1 85 ? 35.168 89.462 65.510 1.00 19.56 83 PRO A CA 1
ATOM 688 C C . PRO A 1 85 ? 34.364 90.403 66.397 1.00 16.79 83 PRO A C 1
ATOM 689 O O . PRO A 1 85 ? 34.616 91.605 66.439 1.00 17.58 83 PRO A O 1
ATOM 693 N N . THR A 1 86 ? 33.380 89.842 67.101 1.00 18.40 84 THR A N 1
ATOM 694 C CA . THR A 1 86 ? 32.598 90.587 68.084 1.00 27.30 84 THR A CA 1
ATOM 695 C C . THR A 1 86 ? 33.302 90.704 69.428 1.00 22.64 84 THR A C 1
ATOM 696 O O . THR A 1 86 ? 32.993 91.617 70.201 1.00 23.53 84 THR A O 1
ATOM 700 N N . ASP A 1 87 ? 34.228 89.803 69.733 1.00 18.62 85 ASP A N 1
ATOM 701 C CA . ASP A 1 87 ? 34.927 89.847 71.010 1.00 16.57 85 ASP A CA 1
ATOM 702 C C . ASP A 1 87 ? 36.252 89.113 70.851 1.00 15.63 85 ASP A C 1
ATOM 703 O O . ASP A 1 87 ? 36.449 88.393 69.868 1.00 13.86 85 ASP A O 1
ATOM 708 N N . PRO A 1 88 ? 37.186 89.286 71.791 1.00 15.52 86 PRO A N 1
ATOM 709 C CA . PRO A 1 88 ? 38.522 88.708 71.579 1.00 15.63 86 PRO A CA 1
ATOM 710 C C . PRO A 1 88 ? 38.550 87.186 71.597 1.00 14.49 86 PRO A C 1
ATOM 711 O O . PRO A 1 88 ? 39.384 86.599 70.894 1.00 12.43 86 PRO A O 1
ATOM 715 N N . LYS A 1 89 ? 37.669 86.517 72.348 1.00 14.51 87 LYS A N 1
ATOM 716 C CA . LYS A 1 89 ? 37.687 85.057 72.303 1.00 17.04 87 LYS A CA 1
ATOM 717 C C . LYS A 1 89 ? 37.313 84.553 70.918 1.00 16.47 87 LYS A C 1
ATOM 718 O O . LYS A 1 89 ? 37.877 83.560 70.435 1.00 15.24 87 LYS A O 1
ATOM 724 N N . GLU A 1 90 ? 36.353 85.219 70.265 1.00 12.48 88 GLU A N 1
ATOM 725 C CA . GLU A 1 90 ? 35.971 84.826 68.910 1.00 18.14 88 GLU A CA 1
ATOM 726 C C . GLU A 1 90 ? 37.142 84.982 67.944 1.00 15.39 88 GLU A C 1
ATOM 727 O O . GLU A 1 90 ? 37.321 84.158 67.036 1.00 13.87 88 GLU A O 1
ATOM 733 N N . LEU A 1 91 ? 37.946 86.038 68.122 1.00 13.06 89 LEU A N 1
ATOM 734 C CA . LEU A 1 91 ? 39.162 86.202 67.326 1.00 13.70 89 LEU A CA 1
ATOM 735 C C . LEU A 1 91 ? 40.123 85.036 67.540 1.00 14.23 89 LEU A C 1
ATOM 736 O O . LEU A 1 91 ? 40.648 84.465 66.578 1.00 13.96 89 LEU A O 1
ATOM 741 N N . VAL A 1 92 ? 40.367 84.669 68.798 1.00 11.79 90 VAL A N 1
ATOM 742 C CA . VAL A 1 92 ? 41.298 83.582 69.085 1.00 13.92 90 VAL A CA 1
ATOM 743 C C . VAL A 1 92 ? 40.757 82.244 68.564 1.00 12.74 90 VAL A C 1
ATOM 744 O O . VAL A 1 92 ? 41.503 81.434 68.001 1.00 14.59 90 VAL A O 1
ATOM 748 N N . LYS A 1 93 ? 39.455 81.998 68.720 1.00 10.75 91 LYS A N 1
ATOM 749 C CA . LYS A 1 93 ? 38.869 80.774 68.171 1.00 13.91 91 LYS A CA 1
ATOM 750 C C . LYS A 1 93 ? 39.031 80.707 66.656 1.00 13.20 91 LYS A C 1
ATOM 751 O O . LYS A 1 93 ? 39.279 79.636 66.096 1.00 14.34 91 LYS A O 1
ATOM 757 N N . HIS A 1 94 ? 38.867 81.837 65.972 1.00 11.97 92 HIS A N 1
ATOM 758 C CA . HIS A 1 94 ? 39.052 81.851 64.525 1.00 12.45 92 HIS A CA 1
ATOM 759 C C . HIS A 1 94 ? 40.485 81.487 64.164 1.00 14.90 92 HIS A C 1
ATOM 760 O O . HIS A 1 94 ? 40.725 80.739 63.208 1.00 15.20 92 HIS A O 1
ATOM 767 N N . ILE A 1 95 ? 41.452 82.010 64.919 1.00 12.30 93 ILE A N 1
ATOM 768 C CA . ILE A 1 95 ? 42.847 81.652 64.682 1.00 13.90 93 ILE A CA 1
ATOM 769 C C . ILE A 1 95 ? 43.066 80.167 64.946 1.00 14.33 93 ILE A C 1
ATOM 770 O O . ILE A 1 95 ? 43.768 79.487 64.190 1.00 12.65 93 ILE A O 1
ATOM 775 N N . LEU A 1 96 ? 42.469 79.646 66.026 1.00 10.36 94 LEU A N 1
ATOM 776 C CA . LEU A 1 96 ? 42.557 78.219 66.325 1.00 11.59 94 LEU A CA 1
ATOM 777 C C . LEU A 1 96 ? 42.068 77.379 65.153 1.00 12.10 94 LEU A C 1
ATOM 778 O O . LEU A 1 96 ? 42.719 76.407 64.753 1.00 12.51 94 LEU A O 1
ATOM 783 N N . GLU A 1 97 ? 40.907 77.734 64.597 1.00 10.72 95 GLU A N 1
ATOM 784 C CA . GLU A 1 97 ? 40.382 77.004 63.448 1.00 14.62 95 GLU A CA 1
ATOM 785 C C . GLU A 1 97 ? 41.290 77.140 62.231 1.00 11.79 95 GLU A C 1
ATOM 786 O O . GLU A 1 97 ? 41.384 76.211 61.426 1.00 11.86 95 GLU A O 1
ATOM 792 N N . THR A 1 98 ? 41.976 78.277 62.087 1.00 12.00 96 THR A N 1
ATOM 793 C CA . THR A 1 98 ? 42.934 78.418 60.995 1.00 13.56 96 THR A CA 1
ATOM 794 C C . THR A 1 98 ? 44.157 77.530 61.204 1.00 10.89 96 THR A C 1
ATOM 795 O O . THR A 1 98 ? 44.658 76.919 60.250 1.00 14.51 96 THR A O 1
ATOM 799 N N . GLU A 1 99 ? 44.658 77.444 62.438 1.00 12.30 97 GLU A N 1
ATOM 800 C CA . GLU A 1 99 ? 45.773 76.539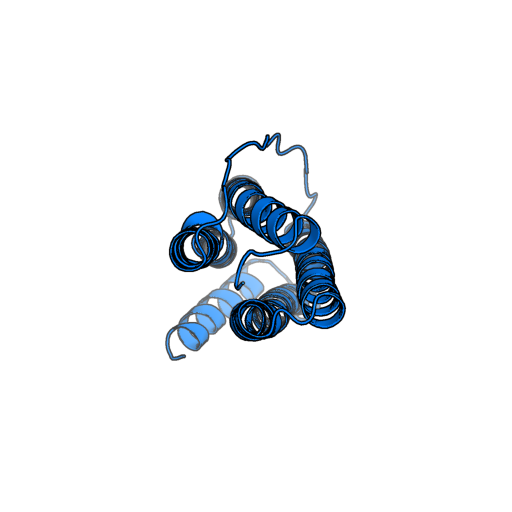 62.709 1.00 11.91 97 GLU A CA 1
ATOM 801 C C . GLU A 1 99 ? 45.364 75.081 62.530 1.00 11.50 97 GLU A C 1
ATOM 802 O O . GLU A 1 99 ? 46.202 74.243 62.180 1.00 13.06 97 GLU A O 1
ATOM 808 N N . GLN A 1 100 ? 44.092 74.755 62.761 1.00 10.77 98 GLN A N 1
ATOM 809 C CA . GLN A 1 100 ? 43.632 73.399 62.457 1.00 14.74 98 GLN A CA 1
ATOM 810 C C . GLN A 1 100 ? 43.719 73.114 60.962 1.00 14.12 98 GLN A C 1
ATOM 811 O O . GLN A 1 100 ? 44.104 72.012 60.551 1.00 14.49 98 GLN A O 1
ATOM 817 N N . LYS A 1 101 ? 43.387 74.097 60.130 1.00 15.98 99 LYS A N 1
ATOM 818 C CA . LYS A 1 101 ? 43.573 73.921 58.694 1.00 16.36 99 LYS A CA 1
ATOM 819 C C . LYS A 1 101 ? 45.049 73.764 58.342 1.00 15.83 99 LYS A C 1
ATOM 820 O O . LYS A 1 101 ? 45.400 72.961 57.472 1.00 13.09 99 LYS A O 1
ATOM 826 N N . VAL A 1 102 ? 45.928 74.514 59.015 1.00 11.35 100 VAL A N 1
ATOM 827 C CA . VAL A 1 102 ? 47.365 74.370 58.771 1.00 13.19 100 VAL A CA 1
ATOM 828 C C . VAL A 1 102 ? 47.818 72.944 59.081 1.00 12.28 100 VAL A C 1
ATOM 829 O O . VAL A 1 102 ? 48.573 72.334 58.314 1.00 13.97 100 VAL A O 1
ATOM 833 N N . ARG A 1 103 ? 47.363 72.390 60.213 1.00 14.13 101 ARG A N 1
ATOM 834 C CA . ARG A 1 103 ? 47.682 70.996 60.530 1.00 15.10 101 ARG A CA 1
ATOM 835 C C . ARG A 1 103 ? 47.229 70.047 59.419 1.00 13.17 101 ARG A C 1
ATOM 836 O O . ARG A 1 103 ? 47.941 69.091 59.079 1.00 13.18 101 ARG A O 1
ATOM 844 N N . LYS A 1 104 ? 46.054 70.293 58.842 1.00 10.70 102 LYS A N 1
ATOM 845 C CA . LYS A 1 104 ? 45.578 69.441 57.757 1.00 18.53 102 LYS A CA 1
ATOM 846 C C . LYS A 1 104 ? 46.455 69.573 56.522 1.00 14.16 102 LYS A C 1
ATOM 847 O O . LYS A 1 104 ? 46.767 68.575 55.857 1.00 14.55 102 LYS A O 1
ATOM 853 N N . HIS A 1 105 ? 46.802 70.812 56.160 1.00 12.19 103 HIS A N 1
ATOM 854 C CA . HIS A 1 105 ? 47.667 71.032 55.000 1.00 13.67 103 HIS A CA 1
ATOM 855 C C . HIS A 1 105 ? 49.008 70.338 55.176 1.00 13.64 103 HIS A C 1
ATOM 856 O O . HIS A 1 105 ? 49.538 69.736 54.233 1.00 13.89 103 HIS A O 1
ATOM 863 N N . VAL A 1 106 ? 49.570 70.413 56.381 1.00 15.57 104 VAL A N 1
ATOM 864 C CA . VAL A 1 106 ? 50.886 69.840 56.624 1.00 13.76 104 VAL A CA 1
ATOM 865 C C . VAL A 1 106 ? 50.816 68.317 56.583 1.00 16.35 104 VAL A C 1
ATOM 866 O O . VAL A 1 106 ? 51.700 67.658 56.026 1.00 14.67 104 VAL A O 1
ATOM 870 N N . ALA A 1 107 ? 49.748 67.737 57.143 1.00 12.96 105 ALA A N 1
ATOM 871 C CA . ALA A 1 107 ? 49.552 66.296 57.049 1.00 13.63 105 ALA A CA 1
ATOM 872 C C . ALA A 1 107 ? 49.451 65.854 55.595 1.00 17.69 105 ALA A C 1
ATOM 873 O O . ALA A 1 107 ? 50.007 64.815 55.212 1.00 15.63 105 ALA A O 1
ATOM 875 N N . ASN A 1 108 ? 48.731 66.622 54.770 1.00 12.64 106 ASN A N 1
ATOM 876 C CA . ASN A 1 108 ? 48.634 66.277 53.359 1.00 16.47 106 ASN A CA 1
ATOM 877 C C . ASN A 1 108 ? 49.995 66.342 52.676 1.00 15.11 106 ASN A C 1
ATOM 878 O O . ASN A 1 108 ? 50.283 65.532 51.788 1.00 15.01 106 ASN A O 1
ATOM 883 N N . MET A 1 109 ? 50.850 67.291 53.076 1.00 13.68 107 MET A N 1
ATOM 884 C CA . MET A 1 109 ? 52.199 67.335 52.517 1.00 16.41 107 MET A CA 1
ATOM 885 C C . MET A 1 109 ? 52.959 66.054 52.826 1.00 18.54 107 MET A C 1
ATOM 886 O O . MET A 1 109 ? 53.635 65.490 51.955 1.00 16.72 107 MET A O 1
ATOM 891 N N . ALA A 1 110 ? 52.887 65.595 54.077 1.00 12.20 108 ALA A N 1
ATOM 892 C CA . ALA A 1 110 ? 53.601 64.378 54.447 1.00 14.56 108 ALA A CA 1
ATOM 893 C C . ALA A 1 110 ? 53.064 63.185 53.670 1.00 15.85 108 ALA A C 1
ATOM 894 O O . ALA A 1 110 ? 53.835 62.362 53.164 1.00 18.36 108 ALA A O 1
ATOM 896 N N . LYS A 1 111 ? 51.735 63.098 53.559 1.00 14.56 109 LYS A N 1
ATOM 897 C CA . LYS A 1 111 ? 51.074 62.032 52.819 1.00 16.92 109 LYS A CA 1
ATOM 898 C C . LYS A 1 111 ? 51.554 61.983 51.372 1.00 17.08 109 LYS A C 1
ATOM 899 O O . LYS A 1 111 ? 51.886 60.911 50.854 1.00 12.65 109 LYS A O 1
ATOM 905 N N . VAL A 1 112 ? 51.629 63.142 50.717 1.00 11.65 110 VAL A N 1
ATOM 906 C CA . VAL A 1 112 ? 52.026 63.188 49.314 1.00 18.71 110 VAL A CA 1
ATOM 907 C C . VAL A 1 112 ? 53.499 62.810 49.160 1.00 15.53 110 VAL A C 1
ATOM 908 O O . VAL A 1 112 ? 53.880 62.126 48.200 1.00 17.72 110 VAL A O 1
ATOM 912 N N . CYS A 1 113 ? 54.347 63.216 50.114 1.00 14.02 111 CYS A N 1
ATOM 913 C CA . CYS A 1 113 ? 55.765 62.859 50.041 1.00 16.20 111 CYS A CA 1
ATOM 914 C C . CYS A 1 113 ? 55.959 61.353 50.116 1.00 17.26 111 CYS A C 1
ATOM 915 O O . CYS A 1 113 ? 56.761 60.777 49.367 1.00 18.53 111 CYS A O 1
ATOM 918 N N . LEU A 1 114 ? 55.257 60.702 51.045 1.00 17.29 112 LEU A N 1
ATOM 919 C CA . LEU A 1 114 ? 55.335 59.251 51.172 1.00 21.63 112 LEU A CA 1
ATOM 920 C C . LEU A 1 114 ? 54.820 58.551 49.925 1.00 19.76 112 LEU A C 1
ATOM 921 O O . LEU A 1 114 ? 55.417 57.571 49.465 1.00 22.77 112 LEU A O 1
ATOM 926 N N . GLU A 1 115 ? 53.692 59.019 49.385 1.00 18.10 113 GLU A N 1
ATOM 927 C CA . GLU A 1 115 ? 53.168 58.483 48.129 1.00 21.14 113 GLU A CA 1
ATOM 928 C C . GLU A 1 115 ? 54.213 58.516 47.025 1.00 26.14 113 GLU A C 1
ATOM 929 O O . GLU A 1 115 ? 54.275 57.607 46.191 1.00 26.04 113 GLU A O 1
ATOM 935 N N . GLU A 1 116 ? 55.008 59.582 46.971 1.00 19.17 114 GLU A N 1
ATOM 936 C CA . GLU A 1 116 ? 55.978 59.748 45.903 1.00 22.53 114 GLU A CA 1
ATOM 937 C C . GLU A 1 116 ? 57.339 59.164 46.245 1.00 21.12 114 GLU A C 1
ATOM 938 O O . GLU A 1 116 ? 58.246 59.222 45.412 1.00 23.01 114 GLU A O 1
ATOM 944 N N . GLY A 1 117 ? 57.507 58.602 47.436 1.00 21.39 115 GLY A N 1
ATOM 945 C CA . GLY A 1 117 ? 58.814 58.101 47.824 1.00 22.33 115 GLY A CA 1
ATOM 946 C C . GLY A 1 117 ? 59.857 59.186 47.950 1.00 22.38 115 GLY A C 1
ATOM 947 O O . GLY A 1 117 ? 61.043 58.935 47.713 1.00 18.84 115 GLY A O 1
ATOM 948 N N . ASP A 1 118 ? 59.441 60.397 48.310 1.00 17.39 116 ASP A N 1
ATOM 949 C CA . ASP A 1 118 ? 60.337 61.543 48.476 1.00 15.87 116 ASP A CA 1
ATOM 950 C C . ASP A 1 118 ? 60.681 61.642 49.957 1.00 18.50 116 ASP A C 1
ATOM 951 O O . ASP A 1 118 ? 60.044 62.376 50.721 1.00 12.25 116 ASP A O 1
ATOM 956 N N . PHE A 1 119 ? 61.711 60.901 50.364 1.00 12.62 117 PHE A N 1
ATOM 957 C CA . PHE A 1 119 ? 62.057 60.871 51.778 1.00 14.56 117 PHE A CA 1
ATOM 958 C C . PHE A 1 119 ? 62.794 62.124 52.208 1.00 11.63 117 PHE A C 1
ATOM 959 O O . PHE A 1 119 ? 62.655 62.550 53.359 1.00 14.37 117 PHE A O 1
ATOM 967 N N . GLU A 1 120 ? 63.530 62.756 51.294 1.00 11.00 118 GLU A N 1
ATOM 968 C CA . GLU A 1 120 ? 64.087 64.072 51.579 1.00 11.17 118 GLU A CA 1
ATOM 969 C C . GLU A 1 120 ? 62.997 65.047 52.017 1.00 11.59 118 GLU A C 1
ATOM 970 O O . GLU A 1 120 ? 63.114 65.708 53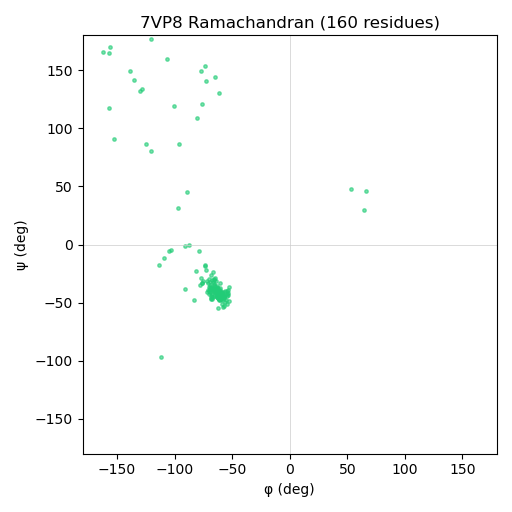.054 1.00 13.24 118 GLU A O 1
ATOM 976 N N . THR A 1 121 ? 61.924 65.153 51.236 1.00 11.25 119 THR A N 1
ATOM 977 C CA . THR A 1 121 ? 60.892 66.125 51.588 1.00 13.47 119 THR A CA 1
ATOM 978 C C . THR A 1 121 ? 60.029 65.634 52.742 1.00 13.72 119 THR A C 1
ATOM 979 O O . THR A 1 121 ? 59.578 66.446 53.561 1.00 14.24 119 THR A O 1
ATOM 983 N N . PHE A 1 122 ? 59.811 64.318 52.831 1.00 13.67 120 PHE A N 1
ATOM 984 C CA . PHE A 1 122 ? 59.115 63.761 53.989 1.00 14.88 120 PHE A CA 1
ATOM 985 C C . PHE A 1 122 ? 59.825 64.130 55.279 1.00 18.05 120 PHE A C 1
ATOM 986 O O . PHE A 1 122 ? 59.182 64.487 56.276 1.00 13.96 120 PHE A O 1
ATOM 994 N N . SER A 1 123 ? 61.158 64.082 55.278 1.00 15.15 121 SER A N 1
ATOM 995 C CA . SER A 1 123 ? 61.880 64.445 56.488 1.00 16.87 121 SER A CA 1
ATOM 996 C C . SER A 1 123 ? 61.810 65.949 56.730 1.00 17.12 121 SER A C 1
ATOM 997 O O . SER A 1 123 ? 61.613 66.390 57.867 1.00 14.12 121 SER A O 1
ATOM 1000 N N . PHE A 1 124 ? 61.930 66.750 55.665 1.00 15.16 122 PHE A N 1
ATOM 1001 C CA . PHE A 1 124 ? 61.810 68.201 55.798 1.00 14.24 122 PHE A CA 1
ATOM 1002 C C . PHE A 1 124 ? 60.474 68.594 56.417 1.00 13.78 122 PHE A C 1
ATOM 1003 O O . PHE A 1 124 ? 60.425 69.441 57.313 1.00 16.00 122 PHE A O 1
ATOM 1011 N N . VAL A 1 125 ? 59.384 67.960 55.971 1.00 11.92 123 VAL A N 1
ATOM 1012 C CA . VAL A 1 125 ? 58.034 68.312 56.415 1.00 15.65 123 VAL A CA 1
ATOM 1013 C C . VAL A 1 125 ? 57.801 68.009 57.901 1.00 16.43 123 VAL A C 1
ATOM 1014 O O . VAL A 1 125 ? 56.940 68.643 58.534 1.00 14.60 123 VAL A O 1
ATOM 1018 N N . LYS A 1 126 ? 58.564 67.075 58.490 1.00 14.86 124 LYS A N 1
ATOM 1019 C CA . LYS A 1 126 ? 58.402 66.756 59.909 1.00 16.42 124 LYS A CA 1
ATOM 1020 C C . LYS A 1 126 ? 58.471 68.002 60.790 1.00 20.09 124 LYS A C 1
ATOM 1021 O O . LYS A 1 126 ? 57.758 68.099 61.799 1.00 14.44 124 LYS A O 1
ATOM 1027 N N . TRP A 1 127 ? 59.327 68.968 60.429 1.00 16.69 125 TRP A N 1
ATOM 1028 C CA . TRP A 1 127 ? 59.421 70.190 61.225 1.00 20.19 125 TRP A CA 1
ATOM 1029 C C . TRP A 1 127 ? 58.085 70.920 61.263 1.00 16.82 125 TRP A C 1
ATOM 1030 O O . TRP A 1 127 ? 57.689 71.464 62.302 1.00 18.70 125 TRP A O 1
ATOM 1041 N N . PHE A 1 128 ? 57.375 70.933 60.141 1.00 12.89 126 PHE A N 1
ATOM 1042 C CA . PHE A 1 128 ? 56.079 71.594 60.091 1.00 15.95 126 PHE A CA 1
ATOM 1043 C C . PHE A 1 128 ? 54.984 70.772 60.764 1.00 17.55 126 PHE A C 1
ATOM 1044 O O . PHE A 1 128 ? 54.056 71.347 61.342 1.00 18.07 126 PHE A O 1
ATOM 1052 N N . VAL A 1 129 ? 55.067 69.442 60.704 1.00 13.64 127 VAL A N 1
ATOM 1053 C CA . VAL A 1 129 ? 54.132 68.612 61.465 1.00 14.71 127 VAL A CA 1
ATOM 1054 C C . VAL A 1 129 ? 54.220 68.956 62.945 1.00 15.70 127 VAL A C 1
ATOM 1055 O O . VAL A 1 129 ? 53.214 69.265 63.596 1.00 19.09 127 VAL A O 1
ATOM 1059 N N . ASP A 1 130 ? 55.438 68.930 63.489 1.00 15.96 128 ASP A N 1
ATOM 1060 C CA . ASP A 1 130 ? 55.635 69.169 64.913 1.00 14.96 128 ASP A CA 1
ATOM 1061 C C . ASP A 1 130 ? 55.301 70.604 65.288 1.00 16.19 128 ASP A C 1
ATOM 1062 O O . ASP A 1 130 ? 54.746 70.860 66.363 1.00 19.58 128 ASP A O 1
ATOM 1067 N N . ASP A 1 131 ? 55.653 71.554 64.430 1.00 19.58 129 ASP A N 1
ATOM 1068 C CA . ASP A 1 131 ? 55.324 72.937 64.730 1.00 17.57 129 ASP A CA 1
ATOM 1069 C C . ASP A 1 131 ? 53.835 73.196 64.587 1.00 19.92 129 ASP A C 1
ATOM 1070 O O . ASP A 1 131 ? 53.291 74.059 65.284 1.00 24.86 129 ASP A O 1
ATOM 1075 N N . GLY A 1 132 ? 53.169 72.476 63.679 1.00 21.93 130 GLY A N 1
ATOM 1076 C CA . GLY A 1 132 ? 51.731 72.627 63.536 1.00 21.47 130 GLY A CA 1
ATOM 1077 C C . GLY A 1 132 ? 50.981 72.326 64.821 1.00 20.60 130 GLY A C 1
ATOM 1078 O O . GLY A 1 132 ? 50.116 73.097 65.243 1.00 16.16 130 GLY A O 1
ATOM 1079 N N . ILE A 1 133 ? 51.305 71.200 65.467 1.00 14.38 131 ILE A N 1
ATOM 1080 C CA . ILE A 1 133 ? 50.584 70.842 66.691 1.00 12.64 131 ILE A CA 1
ATOM 1081 C C . ILE A 1 133 ? 50.972 71.771 67.840 1.00 13.71 131 ILE A C 1
ATOM 1082 O O . ILE A 1 133 ? 50.127 72.127 68.675 1.00 11.77 131 ILE A O 1
ATOM 1087 N N . LYS A 1 134 ? 52.218 72.236 67.868 1.00 18.05 132 LYS A N 1
ATOM 1088 C CA . LYS A 1 134 ? 52.654 73.124 68.940 1.00 18.48 132 LYS A CA 1
ATOM 1089 C C . LYS A 1 134 ? 51.969 74.489 68.846 1.00 20.51 132 LYS A C 1
ATOM 1090 O O . LYS A 1 134 ? 51.476 75.016 69.854 1.00 13.52 132 LYS A O 1
ATOM 1096 N N . ASP A 1 135 ? 51.929 75.076 67.643 1.00 14.63 133 ASP A N 1
ATOM 1097 C CA . ASP A 1 135 ? 51.244 76.356 67.465 1.00 19.09 133 ASP A CA 1
ATOM 1098 C C . ASP A 1 135 ? 49.768 76.225 67.796 1.00 16.38 133 ASP A C 1
ATOM 1099 O O . ASP A 1 135 ? 49.187 77.088 68.466 1.00 16.00 133 ASP A O 1
ATOM 1104 N N . PHE A 1 136 ? 49.133 75.175 67.273 1.00 14.74 134 PHE A N 1
ATOM 1105 C CA . PHE A 1 136 ? 47.731 74.930 67.588 1.00 15.36 134 PHE A CA 1
ATOM 1106 C C . PHE A 1 136 ? 47.521 74.873 69.099 1.00 13.01 134 PHE A C 1
ATOM 1107 O O . PHE A 1 136 ? 46.590 75.488 69.631 1.00 14.20 134 PHE A O 1
ATOM 1115 N N . ASP A 1 137 ? 48.404 74.166 69.812 1.00 11.75 135 ASP A N 1
ATOM 1116 C CA . ASP A 1 137 ? 48.222 73.990 71.251 1.00 14.31 135 ASP A CA 1
ATOM 1117 C C . ASP A 1 137 ? 48.431 75.297 72.008 1.00 15.93 135 ASP A C 1
ATOM 1118 O O . ASP A 1 137 ? 47.733 75.566 72.998 1.00 14.13 135 ASP A O 1
ATOM 1123 N N . ASP A 1 138 ? 49.404 76.106 71.572 1.00 17.81 136 ASP A N 1
ATOM 1124 C CA . ASP A 1 138 ? 49.607 77.429 72.157 1.00 19.07 136 ASP A CA 1
ATOM 1125 C C . ASP A 1 138 ? 48.367 78.296 71.983 1.00 15.09 136 ASP A C 1
ATOM 1126 O O . ASP A 1 138 ? 47.914 78.948 72.930 1.00 13.92 136 ASP A O 1
ATOM 1131 N N . VAL A 1 139 ? 47.805 78.321 70.771 1.00 12.12 137 VAL A N 1
ATOM 1132 C CA . VAL A 1 139 ? 46.607 79.126 70.536 1.00 14.55 137 VAL A CA 1
ATOM 1133 C C . VAL A 1 139 ? 45.459 78.637 71.414 1.00 15.11 137 VAL A C 1
ATOM 1134 O O . VAL A 1 139 ? 44.722 79.436 72.003 1.00 13.61 137 VAL A O 1
ATOM 1138 N N . ARG A 1 140 ? 45.290 77.316 71.522 1.00 13.83 138 ARG A N 1
ATOM 1139 C CA . ARG A 1 140 ? 44.193 76.795 72.331 1.00 12.52 138 ARG A CA 1
ATOM 1140 C C . ARG A 1 140 ? 44.382 77.119 73.810 1.00 11.19 138 ARG A C 1
ATOM 1141 O O . ARG A 1 140 ? 43.398 77.310 74.529 1.00 13.26 138 ARG A O 1
ATOM 1149 N N . THR A 1 141 ? 45.626 77.210 74.281 1.00 13.95 139 THR A N 1
ATOM 1150 C CA . THR A 1 141 ? 45.845 77.650 75.655 1.00 14.80 139 THR A CA 1
ATOM 1151 C C . THR A 1 141 ? 45.354 79.084 75.852 1.00 13.59 139 THR A C 1
ATOM 1152 O O . THR A 1 141 ? 44.670 79.389 76.836 1.00 14.70 139 THR A O 1
ATOM 1156 N N . ILE A 1 142 ? 45.687 79.977 74.915 1.00 14.31 140 ILE A N 1
ATOM 1157 C CA . ILE A 1 142 ? 45.199 81.353 74.986 1.00 14.72 140 ILE A CA 1
ATOM 1158 C C . ILE A 1 142 ? 43.678 81.366 74.974 1.00 13.50 140 ILE A C 1
ATOM 1159 O O . ILE A 1 142 ? 43.033 82.099 75.734 1.00 13.99 140 ILE A O 1
ATOM 1164 N N . HIS A 1 143 ? 43.085 80.560 74.095 1.00 16.11 141 HIS A N 1
ATOM 1165 C CA . HIS A 1 143 ? 41.635 80.481 74.013 1.00 14.82 141 HIS A CA 1
ATOM 1166 C C . HIS A 1 143 ? 41.027 80.058 75.340 1.00 17.89 141 HIS A C 1
ATOM 1167 O O . HIS A 1 143 ? 40.013 80.621 75.776 1.00 15.24 141 HIS A O 1
ATOM 1174 N N . ASP A 1 144 ? 41.636 79.071 76.002 1.00 14.61 142 ASP A N 1
ATOM 1175 C CA . ASP A 1 144 ? 41.077 78.566 77.250 1.00 16.35 142 ASP A CA 1
ATOM 1176 C C . ASP A 1 144 ? 41.277 79.530 78.413 1.00 17.37 142 ASP A C 1
ATOM 1177 O O . ASP A 1 144 ? 40.577 79.404 79.425 1.00 19.57 142 ASP A O 1
ATOM 1182 N N . PHE A 1 145 ? 42.205 80.490 78.297 1.00 14.76 143 PHE A N 1
ATOM 1183 C CA . PHE A 1 145 ? 42.265 81.575 79.277 1.00 16.46 143 PHE A CA 1
ATOM 1184 C C . PHE A 1 145 ? 40.930 82.312 79.357 1.00 15.11 143 PHE A C 1
ATOM 1185 O O . PHE A 1 145 ? 40.452 82.629 80.452 1.00 15.77 143 PHE A O 1
ATOM 1193 N N . PHE A 1 146 ? 40.326 82.612 78.202 1.00 17.38 144 PHE A N 1
ATOM 1194 C CA . PHE A 1 146 ? 39.061 83.344 78.184 1.00 17.59 144 PHE A CA 1
ATOM 1195 C C . PHE A 1 146 ? 37.976 82.579 78.919 1.00 24.34 144 PHE A C 1
ATOM 1196 O O . PHE A 1 146 ? 37.189 83.167 79.666 1.00 20.31 144 PHE A O 1
ATOM 1204 N N . GLU A 1 147 ? 37.915 81.263 78.717 1.00 19.16 145 GLU A N 1
ATOM 1205 C CA . GLU A 1 147 ? 36.898 80.459 79.378 1.00 19.54 145 GLU A CA 1
ATOM 1206 C C . GLU A 1 147 ? 37.244 80.148 80.830 1.00 21.54 145 GLU A C 1
ATOM 1207 O O . GLU A 1 147 ? 36.411 79.576 81.540 1.00 24.21 145 GLU A O 1
ATOM 1213 N N . ASN A 1 148 ? 38.436 80.517 81.293 1.00 15.21 146 ASN A N 1
ATOM 1214 C CA . ASN A 1 148 ? 38.789 80.391 82.702 1.00 21.20 146 ASN A CA 1
ATOM 1215 C C . ASN A 1 148 ? 38.740 81.721 83.443 1.00 26.13 146 ASN A C 1
ATOM 1216 O O . ASN A 1 148 ? 38.902 81.732 84.668 1.00 21.00 146 ASN A O 1
ATOM 1221 N N . GLY A 1 149 ? 38.490 82.831 82.747 1.00 22.42 147 GLY A N 1
ATOM 1222 C CA . GLY A 1 149 ? 38.527 84.148 83.343 1.00 22.20 147 GLY A CA 1
ATOM 1223 C C . GLY A 1 149 ? 37.201 84.881 83.233 1.00 25.96 147 GLY A C 1
ATOM 1224 O O . GLY A 1 149 ? 36.236 84.399 82.635 1.00 21.88 147 GLY A O 1
ATOM 1225 N N . ASN A 1 150 ? 37.178 86.072 83.829 1.00 21.56 148 ASN A N 1
ATOM 1226 C CA . ASN A 1 150 ? 35.961 86.867 83.862 1.00 27.04 148 ASN A CA 1
ATOM 1227 C C . ASN A 1 150 ? 36.045 88.165 83.066 1.00 29.65 148 ASN A C 1
ATOM 1228 O O . ASN A 1 150 ? 34.994 88.732 82.741 1.00 29.34 148 ASN A O 1
ATOM 1233 N N . ASN A 1 151 ? 37.245 88.640 82.728 1.00 19.83 149 ASN A N 1
ATOM 1234 C CA . ASN A 1 151 ? 37.385 89.889 81.987 1.00 24.19 149 ASN A CA 1
ATOM 1235 C C . ASN A 1 151 ? 38.717 89.884 81.251 1.00 22.76 149 ASN A C 1
ATOM 1236 O O . ASN A 1 151 ? 39.576 89.032 81.486 1.00 19.07 149 ASN A O 1
ATOM 1241 N N . ASN A 1 152 ? 38.888 90.873 80.367 1.00 22.37 150 ASN A N 1
ATOM 1242 C CA . ASN A 1 152 ? 40.053 90.887 79.479 1.00 22.20 150 ASN A CA 1
ATOM 1243 C C . ASN A 1 152 ? 41.355 91.169 80.223 1.00 21.31 150 ASN A C 1
ATOM 1244 O O . ASN A 1 152 ? 42.424 90.697 79.801 1.00 14.73 150 ASN A O 1
ATOM 1249 N N . LEU A 1 153 ? 41.298 91.928 81.325 1.00 17.11 151 LEU A N 1
ATOM 1250 C CA . LEU A 1 153 ? 42.518 92.217 82.075 1.00 16.80 151 LEU A CA 1
ATOM 1251 C C . LEU A 1 153 ? 43.108 90.951 82.677 1.00 19.26 151 LEU A C 1
ATOM 1252 O O . LEU A 1 153 ? 44.330 90.779 82.684 1.00 19.92 151 LEU A O 1
ATOM 1257 N N . GLN A 1 154 ? 42.258 90.066 83.210 1.00 20.16 152 GLN A N 1
ATOM 1258 C CA . GLN A 1 154 ? 42.753 88.794 83.730 1.00 18.84 152 GLN A CA 1
ATOM 1259 C C . GLN A 1 154 ? 43.401 87.969 82.628 1.00 16.98 152 GLN A C 1
ATOM 1260 O O . GLN A 1 154 ? 44.472 87.382 82.826 1.00 16.56 152 GLN A O 1
ATOM 1266 N N . VAL A 1 155 ? 42.765 87.917 81.455 1.00 18.67 153 VAL A N 1
ATOM 1267 C CA . VAL A 1 155 ? 43.329 87.176 80.328 1.00 15.42 153 VAL A CA 1
ATOM 1268 C C . VAL A 1 155 ? 44.666 87.777 79.915 1.00 13.65 153 VAL A C 1
ATOM 1269 O O . VAL A 1 155 ? 45.645 87.055 79.691 1.00 15.47 153 VAL A O 1
ATOM 1273 N N . GLU A 1 156 ? 44.723 89.110 79.806 1.00 16.07 154 GLU A N 1
ATOM 1274 C CA . GLU A 1 156 ? 45.976 89.786 79.479 1.00 16.18 154 GLU A CA 1
ATOM 1275 C C . GLU A 1 156 ? 47.080 89.376 80.439 1.00 17.38 154 GLU A C 1
ATOM 1276 O O . GLU A 1 156 ? 48.214 89.124 80.021 1.00 17.57 154 GLU A O 1
ATOM 1282 N N . TYR A 1 157 ? 46.765 89.312 81.734 1.00 17.79 155 TYR A N 1
ATOM 1283 C CA . TYR A 1 157 ? 47.754 88.866 82.707 1.00 20.69 155 TYR A CA 1
ATOM 1284 C C . TYR A 1 157 ? 48.255 87.466 82.377 1.00 20.60 155 TYR A C 1
ATOM 1285 O O . TYR A 1 157 ? 49.458 87.191 82.448 1.00 16.35 155 TYR A O 1
ATOM 1294 N N . ALA A 1 158 ? 47.333 86.550 82.067 1.00 20.83 156 ALA A N 1
ATOM 1295 C CA . ALA A 1 158 ? 47.725 85.172 81.783 1.00 19.64 156 ALA A CA 1
ATOM 1296 C C . ALA A 1 158 ? 48.561 85.089 80.510 1.00 19.44 156 ALA A C 1
ATOM 1297 O O . ALA A 1 158 ? 49.529 84.325 80.442 1.00 16.53 156 ALA A O 1
ATOM 1299 N N . ILE A 1 159 ? 48.212 85.882 79.497 1.00 17.17 157 ILE A N 1
ATOM 1300 C CA . ILE A 1 159 ? 48.968 85.861 78.248 1.00 14.27 157 ILE A CA 1
ATOM 1301 C C . ILE A 1 159 ? 50.388 86.379 78.467 1.00 18.35 157 ILE A C 1
ATOM 1302 O O . ILE A 1 159 ? 51.357 85.796 77.967 1.00 18.60 157 ILE A O 1
ATOM 1307 N N . ARG A 1 160 ? 50.530 87.483 79.209 1.00 19.00 158 ARG A N 1
ATOM 1308 C CA . ARG A 1 160 ? 51.855 88.045 79.460 1.00 20.84 158 ARG A CA 1
ATOM 1309 C C . ARG A 1 160 ? 52.770 87.017 80.107 1.00 22.53 158 ARG A C 1
ATOM 1310 O O . ARG A 1 160 ? 53.934 86.872 79.721 1.00 21.06 158 ARG A O 1
ATOM 1318 N N . LYS A 1 161 ? 52.253 86.283 81.093 1.00 22.36 159 LYS A N 1
ATOM 1319 C CA . LYS A 1 161 ? 53.051 85.243 81.735 1.00 22.65 159 LYS A CA 1
ATOM 1320 C C . LYS A 1 161 ? 53.307 84.071 80.792 1.00 23.34 159 LYS A C 1
ATOM 1321 O O . LYS A 1 161 ? 54.410 83.5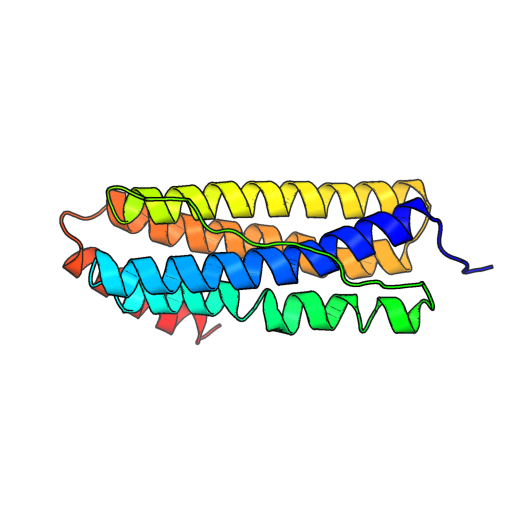12 80.778 1.00 20.44 159 LYS A O 1
ATOM 1327 N N . TYR A 1 162 ? 52.335 83.682 79.970 1.00 17.35 160 TYR A N 1
ATOM 1328 C CA . TYR A 1 162 ? 52.537 82.610 78.997 1.00 23.20 160 TYR A CA 1
ATOM 1329 C C . TYR A 1 162 ? 53.651 82.946 78.004 1.00 24.45 160 TYR A C 1
ATOM 1330 O O . TYR A 1 162 ? 54.407 82.091 77.632 1.00 23.05 160 TYR A O 1
ATOM 1339 N N . LEU A 1 163 ? 53.734 84.196 77.607 1.00 20.83 161 LEU A N 1
ATOM 1340 C CA . LEU A 1 163 ? 54.727 84.640 76.651 1.00 21.15 161 LEU A CA 1
ATOM 1341 C C . LEU A 1 163 ? 56.116 84.556 77.261 1.00 27.10 161 LEU A C 1
ATOM 1342 O O . LEU A 1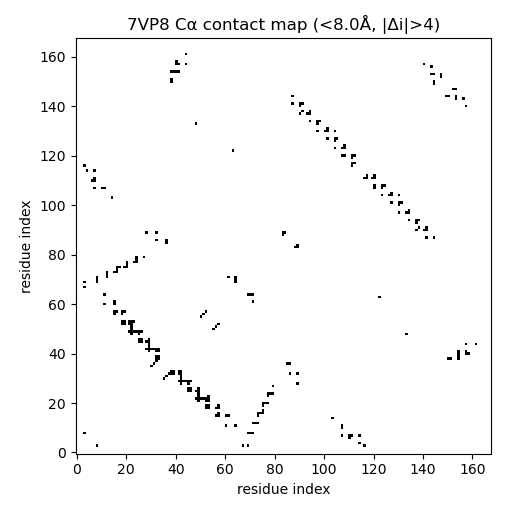 163 ? 57.035 84.129 76.625 1.00 31.44 161 LEU A O 1
ATOM 1347 N N . LYS A 1 164 ? 56.244 84.963 78.507 1.00 32.79 162 LYS A N 1
ATOM 1348 C CA . LYS A 1 164 ? 57.521 84.834 79.233 1.00 38.63 162 LYS A CA 1
ATOM 1349 C C . LYS A 1 164 ? 57.914 83.369 79.285 1.00 40.29 162 LYS A C 1
ATOM 1350 O O . LYS A 1 164 ? 59.044 83.022 79.048 1.00 41.84 162 LYS A O 1
ATOM 1356 N N . GLN A 1 165 ? 56.959 82.506 79.561 1.00 36.81 163 GLN A N 1
ATOM 1357 C CA . GLN A 1 165 ? 57.216 81.085 79.635 1.00 41.12 163 GLN A CA 1
ATOM 1358 C C . GLN A 1 165 ? 57.638 80.485 78.305 1.00 45.01 163 GLN A C 1
ATOM 1359 O O . GLN A 1 165 ? 58.483 79.615 78.259 1.00 46.72 163 GLN A O 1
ATOM 1365 N N . MET A 1 166 ? 57.085 80.972 77.221 1.00 41.85 164 MET A N 1
ATOM 1366 C CA . MET A 1 166 ? 57.470 80.507 75.910 1.00 40.85 164 MET A CA 1
ATOM 1367 C C . MET A 1 166 ? 58.894 80.955 75.571 1.00 49.49 164 MET A C 1
ATOM 1368 O O . MET A 1 166 ? 59.620 80.240 74.923 1.00 53.97 164 MET A O 1
ATOM 1373 N N . LYS A 1 167 ? 59.291 82.130 76.011 1.00 41.80 165 LYS A N 1
ATOM 1374 C CA . LYS A 1 167 ? 60.616 82.616 75.737 1.00 54.21 165 LYS A CA 1
ATOM 1375 C C . LYS A 1 167 ? 61.641 81.869 76.571 1.00 62.57 165 LYS A C 1
ATOM 1376 O O . LYS A 1 167 ? 62.792 81.765 76.179 1.00 65.50 165 LYS A O 1
ATOM 1382 N N . LEU A 1 168 ? 61.228 81.274 77.679 1.00 61.24 166 LEU A N 1
ATOM 1383 C CA . LEU A 1 168 ? 62.107 80.424 78.473 1.00 59.61 166 LEU A CA 1
ATOM 1384 C C . LEU A 1 168 ? 61.903 79.076 77.871 1.00 59.14 166 LEU A C 1
ATOM 1385 O O . LEU A 1 168 ? 61.708 78.121 78.596 1.00 60.67 166 LEU A O 1
ATOM 1390 N N . GLU A 1 169 ? 61.913 78.994 76.559 1.00 60.48 167 GLU A N 1
ATOM 1391 C CA . GLU A 1 169 ? 61.698 77.764 75.839 1.00 60.69 167 GLU A CA 1
ATOM 1392 C C . GLU A 1 169 ? 60.591 76.905 76.381 1.00 64.54 167 GLU A C 1
ATOM 1393 O O . GLU A 1 169 ? 60.204 75.936 75.743 1.00 71.20 167 GLU A O 1
#